Protein AF-A0A3D4I1B0-F1 (afdb_monomer_lite)

Structure (mmCIF, N/CA/C/O backbone):
data_AF-A0A3D4I1B0-F1
#
_entry.id   AF-A0A3D4I1B0-F1
#
loop_
_atom_site.group_PDB
_atom_site.id
_atom_site.type_symbol
_atom_site.label_atom_id
_atom_site.label_alt_id
_atom_site.label_comp_id
_atom_site.label_asym_id
_atom_site.label_entity_id
_atom_site.label_seq_id
_atom_site.pdbx_PDB_ins_code
_atom_site.Cartn_x
_atom_site.Cartn_y
_atom_site.Cartn_z
_atom_site.occupancy
_atom_site.B_iso_or_equiv
_atom_site.auth_seq_id
_atom_site.auth_comp_id
_atom_site.auth_asym_id
_atom_site.auth_atom_id
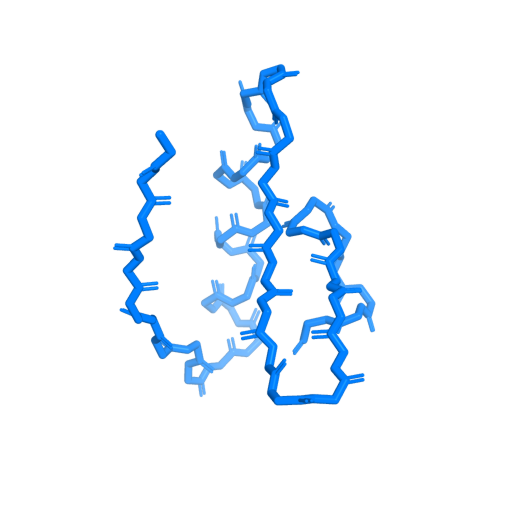_atom_site.pdbx_PDB_model_num
ATOM 1 N N . MET A 1 1 ? -18.570 -0.089 -3.825 1.00 77.00 1 MET A N 1
ATOM 2 C CA . MET A 1 1 ? -17.134 -0.374 -4.041 1.00 77.00 1 MET A CA 1
ATOM 3 C C . MET A 1 1 ? -16.524 0.840 -4.717 1.00 77.00 1 MET A C 1
ATOM 5 O O . MET A 1 1 ? -16.995 1.196 -5.788 1.00 77.00 1 MET A O 1
ATOM 9 N N . TYR A 1 2 ? -15.546 1.490 -4.088 1.00 92.25 2 TYR A N 1
ATOM 10 C CA . TYR A 1 2 ? -14.867 2.661 -4.653 1.00 92.25 2 TYR A CA 1
ATOM 11 C C . TYR A 1 2 ? -13.488 2.253 -5.169 1.00 92.25 2 TYR A C 1
ATOM 13 O O . TYR A 1 2 ? -12.820 1.428 -4.547 1.00 92.25 2 TYR A O 1
ATOM 21 N N . LYS A 1 3 ? -13.081 2.802 -6.315 1.00 93.56 3 LYS A N 1
ATOM 22 C CA . LYS A 1 3 ? -11.769 2.563 -6.924 1.00 93.56 3 LYS A CA 1
ATOM 23 C C . LYS A 1 3 ? -11.192 3.881 -7.412 1.00 93.56 3 LYS A C 1
ATOM 25 O O . LYS A 1 3 ? -11.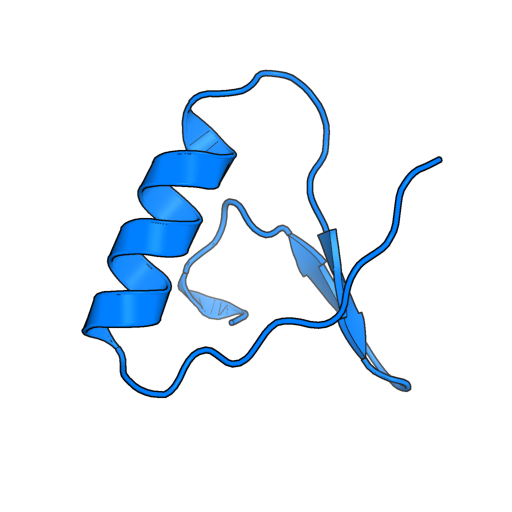928 4.726 -7.912 1.00 93.56 3 LYS A O 1
ATOM 30 N N . THR A 1 4 ? -9.882 4.023 -7.281 1.00 95.44 4 THR A N 1
ATOM 31 C CA . THR A 1 4 ? -9.124 5.146 -7.828 1.00 95.44 4 THR A CA 1
ATOM 32 C C . THR A 1 4 ? -7.730 4.671 -8.220 1.00 95.44 4 THR A C 1
ATOM 34 O O . THR A 1 4 ? -7.227 3.700 -7.651 1.00 95.44 4 THR A O 1
ATOM 37 N N . SER A 1 5 ? -7.118 5.343 -9.190 1.00 95.06 5 SER A N 1
ATOM 38 C CA . SER A 1 5 ? -5.721 5.126 -9.555 1.00 95.06 5 SER A CA 1
ATOM 39 C C . SER A 1 5 ? -4.828 5.984 -8.668 1.00 95.06 5 SER A C 1
ATOM 41 O O . SER A 1 5 ? -5.126 7.151 -8.416 1.00 95.06 5 SER A O 1
ATOM 43 N N . ILE A 1 6 ? -3.722 5.411 -8.205 1.00 93.62 6 ILE A N 1
ATOM 44 C CA . ILE A 1 6 ? -2.716 6.121 -7.417 1.00 93.62 6 ILE A CA 1
ATOM 45 C C . ILE A 1 6 ? -1.333 5.864 -8.003 1.00 93.62 6 ILE A C 1
ATOM 47 O O . ILE A 1 6 ? -1.101 4.838 -8.639 1.00 93.62 6 ILE A O 1
ATOM 51 N N . PHE A 1 7 ? -0.410 6.786 -7.753 1.00 93.25 7 PHE A N 1
ATOM 52 C CA . PHE A 1 7 ? 0.993 6.634 -8.106 1.00 93.25 7 PHE A CA 1
ATOM 53 C C . PHE A 1 7 ? 1.845 6.807 -6.848 1.00 93.25 7 PHE A C 1
ATOM 55 O O . PHE A 1 7 ? 1.794 7.852 -6.200 1.00 93.25 7 PHE A O 1
ATOM 62 N N . LEU A 1 8 ? 2.604 5.771 -6.492 1.00 93.44 8 LEU A N 1
ATOM 63 C CA . LEU A 1 8 ? 3.523 5.764 -5.355 1.00 93.44 8 LEU A CA 1
ATOM 64 C C . LEU A 1 8 ? 4.951 5.861 -5.903 1.00 93.44 8 LEU A C 1
ATOM 66 O O . LEU A 1 8 ? 5.528 4.873 -6.342 1.00 93.44 8 LEU A O 1
ATOM 70 N N . SER A 1 9 ? 5.498 7.075 -5.942 1.00 94.19 9 SER A N 1
ATOM 71 C CA . SER A 1 9 ? 6.753 7.387 -6.645 1.00 94.19 9 SER A CA 1
ATOM 72 C C . SER A 1 9 ? 8.027 7.060 -5.861 1.00 94.19 9 SER A C 1
ATOM 74 O O . SER A 1 9 ? 9.127 7.142 -6.406 1.00 94.19 9 SER A O 1
ATOM 76 N N . SER A 1 10 ? 7.909 6.743 -4.571 1.00 96.50 10 SER A N 1
ATOM 77 C CA . SER A 1 10 ? 9.053 6.493 -3.691 1.00 96.50 10 SER A CA 1
ATOM 78 C C . SER A 1 10 ? 8.700 5.579 -2.523 1.00 96.50 10 SER A C 1
ATOM 80 O O . SER A 1 10 ? 7.546 5.512 -2.093 1.00 96.50 10 SER A O 1
ATOM 82 N N . ILE A 1 11 ? 9.718 4.957 -1.924 1.00 95.12 11 ILE A N 1
ATOM 83 C CA . ILE A 1 11 ? 9.566 4.139 -0.709 1.00 95.12 11 ILE A CA 1
ATOM 84 C C . ILE A 1 11 ? 8.880 4.930 0.418 1.00 95.12 11 ILE A C 1
ATOM 86 O O . ILE A 1 11 ? 8.102 4.376 1.191 1.00 95.12 11 ILE A O 1
ATOM 90 N N . GLU A 1 12 ? 9.124 6.238 0.519 1.00 97.00 12 GLU A N 1
ATOM 91 C CA . GLU A 1 12 ? 8.477 7.056 1.545 1.00 97.00 12 GLU A CA 1
ATOM 92 C C . GLU A 1 12 ? 6.979 7.267 1.278 1.00 97.00 12 GLU A C 1
ATOM 94 O O . GLU A 1 12 ? 6.179 7.231 2.216 1.00 97.00 12 GLU A O 1
ATOM 99 N N . SER A 1 13 ? 6.577 7.417 0.011 1.00 96.50 13 SER A N 1
ATOM 100 C CA . SER A 1 13 ? 5.157 7.456 -0.360 1.00 96.50 13 SER A CA 1
ATOM 101 C C . SER A 1 13 ? 4.450 6.134 -0.039 1.00 96.50 13 SER A C 1
ATOM 103 O O . SER A 1 13 ? 3.348 6.158 0.509 1.00 96.50 13 SER A O 1
ATOM 105 N N . VAL A 1 14 ? 5.125 4.997 -0.257 1.00 95.94 14 VAL A N 1
ATOM 106 C CA . VAL A 1 14 ? 4.623 3.663 0.108 1.00 95.94 14 VAL A CA 1
ATOM 107 C C . VAL A 1 14 ? 4.427 3.559 1.622 1.00 95.94 14 VAL A C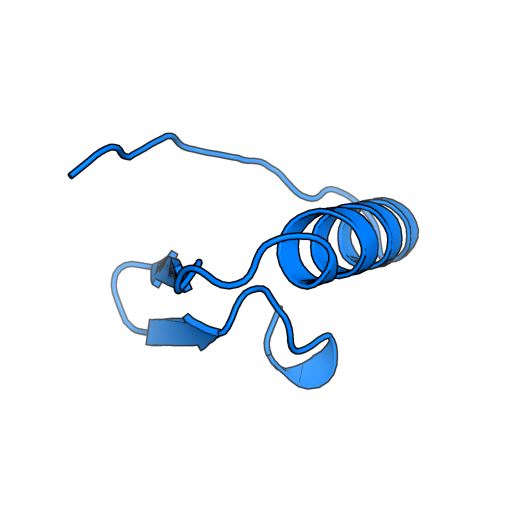 1
ATOM 109 O O . VAL A 1 14 ? 3.347 3.193 2.077 1.00 95.94 14 VAL A O 1
ATOM 112 N N . LYS A 1 15 ? 5.417 3.963 2.430 1.00 96.56 15 LYS A N 1
ATOM 113 C CA . LYS A 1 15 ? 5.305 3.952 3.903 1.00 96.56 15 LYS A CA 1
ATOM 114 C C . LYS A 1 15 ? 4.131 4.793 4.408 1.00 96.56 15 LYS A C 1
ATOM 116 O O . LYS A 1 15 ? 3.386 4.343 5.282 1.00 96.56 15 LYS A O 1
ATOM 121 N N . LYS A 1 16 ? 3.953 6.003 3.864 1.00 96.88 16 LYS A N 1
ATOM 122 C CA . LYS A 1 16 ? 2.831 6.890 4.218 1.00 96.88 16 LYS A CA 1
ATOM 123 C C . LYS A 1 16 ? 1.491 6.263 3.837 1.00 96.88 16 LYS A C 1
ATOM 125 O O . LYS A 1 16 ? 0.565 6.299 4.644 1.00 96.88 16 LYS A O 1
ATOM 130 N N . PHE A 1 17 ? 1.411 5.649 2.659 1.00 96.44 17 PHE A N 1
ATOM 131 C CA . PHE A 1 17 ? 0.212 4.962 2.187 1.00 96.44 17 PHE A CA 1
ATOM 132 C C . PHE A 1 17 ? -0.159 3.760 3.065 1.00 96.44 17 PHE A C 1
ATOM 134 O O . PHE A 1 17 ? -1.290 3.695 3.535 1.00 96.44 17 PHE A O 1
ATOM 141 N N . VAL A 1 18 ? 0.797 2.878 3.372 1.00 96.62 18 VAL A N 1
ATOM 142 C CA . VAL A 1 18 ? 0.591 1.725 4.270 1.00 96.62 18 VAL A CA 1
ATOM 143 C C . VAL A 1 18 ? 0.176 2.181 5.671 1.00 96.62 18 VAL A C 1
ATOM 145 O O . VAL A 1 18 ? -0.725 1.620 6.285 1.00 96.62 18 VAL A O 1
ATOM 148 N N . THR A 1 19 ? 0.794 3.246 6.187 1.00 97.06 19 THR A N 1
ATOM 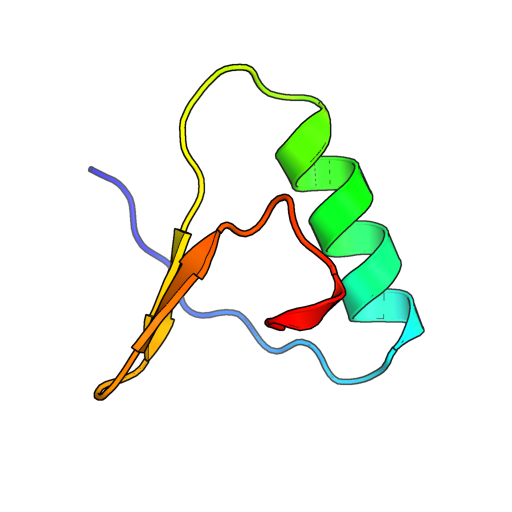149 C CA . THR A 1 19 ? 0.418 3.808 7.496 1.00 97.06 19 THR A CA 1
ATOM 150 C C . THR A 1 19 ? -1.008 4.356 7.483 1.00 97.06 19 THR A C 1
ATOM 152 O O . THR A 1 19 ? -1.714 4.260 8.483 1.00 97.06 19 THR A O 1
ATOM 155 N N . LEU A 1 20 ? -1.442 4.954 6.371 1.00 96.56 20 LEU A N 1
ATOM 156 C CA . LEU A 1 20 ? -2.798 5.469 6.216 1.00 96.56 20 LEU A CA 1
ATOM 157 C C . LEU A 1 20 ? -3.821 4.331 6.099 1.00 96.56 20 LEU A C 1
ATOM 159 O O . LEU A 1 20 ? -4.823 4.364 6.806 1.00 96.56 20 LEU A O 1
ATOM 163 N N . SER A 1 21 ? -3.575 3.333 5.247 1.00 95.50 21 SER A N 1
ATOM 164 C CA . SER A 1 21 ? -4.489 2.201 5.036 1.00 95.50 21 SER A CA 1
ATOM 165 C C . SER A 1 21 ? -4.676 1.365 6.305 1.00 95.50 21 SER A C 1
ATOM 167 O O . SER A 1 21 ? -5.795 0.946 6.600 1.00 95.50 21 SER A O 1
ATOM 169 N N . SER A 1 22 ? -3.622 1.191 7.104 1.00 95.88 22 SER A N 1
ATOM 170 C CA . SER A 1 22 ? -3.661 0.428 8.358 1.00 95.88 22 SER A CA 1
ATOM 171 C C . SER A 1 22 ? -4.443 1.100 9.491 1.00 95.88 22 SER A C 1
ATOM 173 O O . SER A 1 22 ? -4.751 0.437 10.475 1.00 95.88 22 SER A O 1
ATOM 175 N N . LYS A 1 23 ? -4.804 2.387 9.373 1.00 97.50 23 LYS A N 1
ATOM 176 C CA . LYS A 1 23 ? -5.658 3.080 10.362 1.00 97.50 23 LYS A CA 1
ATOM 177 C C . LYS A 1 23 ? -7.137 2.717 10.258 1.00 97.50 23 LYS A C 1
ATOM 179 O O . LYS A 1 23 ? -7.914 3.128 11.115 1.00 97.50 23 LYS A O 1
ATOM 184 N N . TYR A 1 24 ? -7.534 2.020 9.199 1.00 95.50 24 TYR A N 1
ATOM 185 C CA . TYR A 1 24 ? -8.927 1.708 8.930 1.00 95.50 24 TYR A CA 1
ATOM 186 C C . TYR A 1 24 ? -9.164 0.202 8.987 1.00 95.50 24 TYR A C 1
ATOM 188 O O . TYR A 1 24 ? -8.389 -0.577 8.433 1.00 95.50 24 TYR A O 1
ATOM 196 N N . ASP A 1 25 ? -10.273 -0.215 9.593 1.00 94.81 25 ASP A N 1
ATOM 197 C CA . ASP A 1 25 ? -10.585 -1.639 9.795 1.00 94.81 25 ASP A CA 1
ATOM 198 C C . ASP A 1 25 ? -11.175 -2.327 8.558 1.00 94.81 25 ASP A C 1
ATOM 200 O O . ASP A 1 25 ? -11.311 -3.548 8.522 1.00 94.81 25 ASP A O 1
ATOM 204 N N . PHE A 1 26 ? -11.480 -1.576 7.498 1.00 94.56 26 PHE A N 1
ATOM 205 C CA . PHE A 1 26 ? -11.938 -2.163 6.243 1.00 94.56 26 PHE A CA 1
ATOM 206 C C . PHE A 1 26 ? -10.767 -2.659 5.368 1.00 94.56 26 PHE A C 1
ATOM 208 O O . PHE A 1 26 ? -9.633 -2.179 5.506 1.00 94.56 26 PHE A O 1
ATOM 215 N N . PRO A 1 27 ? -11.012 -3.617 4.452 1.00 94.06 27 PRO A N 1
ATOM 216 C CA . PRO A 1 27 ? -10.013 -4.063 3.485 1.00 94.06 27 PRO A CA 1
ATOM 217 C C . PRO A 1 27 ? -9.673 -2.963 2.478 1.00 94.06 27 PRO A C 1
ATOM 219 O O . PRO A 1 27 ? -10.564 -2.351 1.884 1.00 94.06 27 PRO A O 1
ATOM 222 N N . VAL A 1 28 ? -8.380 -2.754 2.239 1.00 95.12 28 VAL A N 1
ATOM 223 C CA . VAL A 1 28 ? -7.872 -1.875 1.182 1.00 95.12 28 VAL A CA 1
ATOM 224 C C . VAL A 1 28 ? -6.907 -2.700 0.349 1.00 95.12 28 VAL A C 1
ATOM 226 O O . VAL A 1 28 ? -5.947 -3.240 0.883 1.00 95.12 28 VAL A O 1
ATOM 229 N N . ASN A 1 29 ? -7.162 -2.795 -0.953 1.00 94.94 29 ASN A N 1
ATOM 230 C CA . ASN A 1 29 ? -6.353 -3.603 -1.859 1.00 94.94 29 ASN A CA 1
ATOM 231 C C . ASN A 1 29 ? -5.786 -2.727 -2.972 1.00 94.94 29 ASN A C 1
ATOM 233 O O . ASN A 1 29 ? -6.522 -1.947 -3.583 1.00 94.94 29 ASN A O 1
ATOM 237 N N . LEU A 1 30 ? -4.501 -2.901 -3.269 1.00 94.06 30 LEU A N 1
ATOM 238 C CA . LEU A 1 30 ? -3.917 -2.441 -4.520 1.00 94.06 30 LEU A CA 1
ATOM 239 C C . LEU A 1 30 ? -4.111 -3.524 -5.569 1.00 94.06 30 LEU A C 1
ATOM 241 O O . LEU A 1 30 ? -3.835 -4.698 -5.334 1.00 94.06 30 LEU A O 1
ATOM 245 N N . VAL A 1 31 ? -4.628 -3.124 -6.723 1.00 93.38 31 VAL A N 1
ATOM 246 C CA . VAL A 1 31 ? -4.920 -4.037 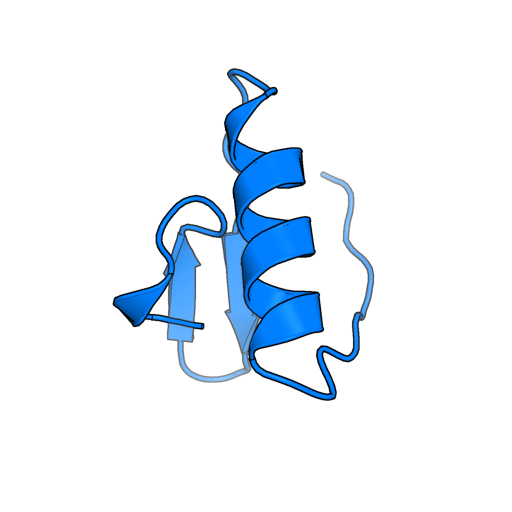-7.823 1.00 93.38 31 VAL A CA 1
ATOM 247 C C . VAL A 1 31 ? -4.143 -3.569 -9.039 1.00 93.38 31 VAL A C 1
ATOM 249 O O . VAL A 1 31 ? -4.242 -2.413 -9.443 1.00 93.38 31 VAL A O 1
ATOM 252 N N . THR A 1 32 ? -3.380 -4.489 -9.607 1.00 86.94 32 THR A N 1
ATOM 253 C CA . THR A 1 32 ? -2.804 -4.390 -10.949 1.00 86.94 32 THR A CA 1
ATOM 254 C C . THR A 1 32 ? -3.513 -5.402 -11.846 1.00 86.94 32 THR A C 1
ATOM 256 O O . THR A 1 32 ? -4.299 -6.217 -11.362 1.00 86.94 32 THR A O 1
ATOM 259 N N . ASP A 1 33 ? -3.200 -5.419 -13.138 1.00 86.94 33 ASP A N 1
ATOM 260 C CA . ASP A 1 33 ? -3.789 -6.394 -14.068 1.00 86.94 33 ASP A CA 1
ATOM 261 C C . ASP A 1 33 ? -3.489 -7.856 -13.690 1.00 86.94 33 ASP A C 1
ATOM 263 O O . ASP A 1 33 ? -4.191 -8.766 -14.125 1.00 86.94 33 ASP A O 1
ATOM 267 N N . LYS A 1 34 ? -2.438 -8.095 -12.892 1.00 88.81 34 LYS A N 1
ATOM 268 C CA . LYS A 1 34 ? -1.942 -9.441 -12.556 1.00 88.81 34 LYS A CA 1
ATOM 269 C C . LYS A 1 34 ? -2.042 -9.798 -11.077 1.00 88.81 34 LYS A C 1
ATOM 271 O O . LYS A 1 34 ? -2.082 -10.980 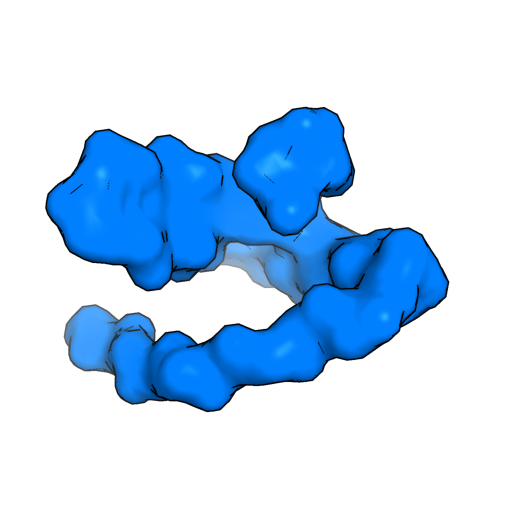-10.751 1.00 88.81 34 LYS A O 1
ATOM 276 N N . TYR A 1 35 ? -2.057 -8.807 -10.191 1.00 89.75 35 TYR A N 1
ATOM 277 C CA . TYR A 1 35 ? -1.930 -9.030 -8.754 1.00 89.75 35 TYR A CA 1
ATOM 278 C C . TYR A 1 35 ? -2.907 -8.177 -7.961 1.00 89.75 35 TYR A C 1
ATOM 280 O O . TYR A 1 35 ? -3.133 -7.008 -8.275 1.00 89.75 35 TYR A O 1
ATOM 288 N N . MET A 1 36 ? -3.421 -8.767 -6.886 1.00 92.75 36 MET A N 1
ATOM 289 C CA . MET A 1 36 ? -4.094 -8.065 -5.806 1.00 92.75 36 MET A CA 1
ATOM 290 C C . MET A 1 36 ? -3.203 -8.149 -4.569 1.00 92.75 36 MET A C 1
ATOM 292 O O . MET A 1 36 ? -2.816 -9.240 -4.157 1.00 92.75 36 MET A O 1
ATOM 296 N N . ILE A 1 37 ? -2.866 -6.997 -4.008 1.00 93.38 37 ILE A N 1
ATOM 297 C CA . ILE A 1 37 ? -1.958 -6.847 -2.874 1.00 93.38 37 ILE A CA 1
ATOM 298 C C . ILE A 1 37 ? -2.727 -6.178 -1.738 1.00 93.38 37 ILE A C 1
ATOM 300 O O . ILE A 1 37 ? -3.458 -5.212 -1.968 1.00 93.38 37 ILE A O 1
ATOM 304 N N . ASP A 1 38 ? -2.542 -6.669 -0.513 1.00 94.44 38 ASP A N 1
ATOM 305 C CA . ASP A 1 38 ? -3.049 -5.997 0.683 1.00 94.44 38 ASP A CA 1
ATOM 306 C C . ASP A 1 38 ? -2.305 -4.669 0.885 1.00 94.44 38 ASP A C 1
ATOM 308 O O . ASP A 1 38 ? -1.093 -4.644 1.114 1.00 94.44 38 ASP A O 1
ATOM 312 N N . ALA A 1 39 ? -3.041 -3.557 0.827 1.00 94.81 39 ALA A N 1
ATOM 313 C CA . ALA A 1 39 ? -2.489 -2.216 0.989 1.00 94.81 39 ALA A CA 1
ATOM 314 C C . ALA A 1 39 ? -1.940 -1.945 2.399 1.00 94.81 39 ALA A C 1
ATOM 316 O O . ALA A 1 39 ? -1.330 -0.895 2.612 1.00 94.81 39 ALA A O 1
ATOM 317 N N . LYS A 1 40 ? -2.183 -2.837 3.368 1.00 94.69 40 LYS A N 1
ATOM 318 C CA . LYS A 1 40 ? -1.659 -2.753 4.739 1.00 94.69 40 LYS A CA 1
ATOM 319 C C . LYS A 1 40 ? -0.288 -3.424 4.897 1.00 94.69 40 LYS A C 1
ATOM 321 O O . LYS A 1 40 ? 0.340 -3.273 5.944 1.00 94.69 40 LYS A O 1
ATOM 326 N N . SER A 1 41 ? 0.211 -4.117 3.869 1.00 92.88 41 SER A N 1
ATOM 327 C CA . SER A 1 41 ? 1.530 -4.758 3.873 1.00 92.88 41 SER A CA 1
ATOM 328 C C . SER A 1 41 ? 2.515 -4.019 2.974 1.00 92.88 41 SER A C 1
ATOM 330 O O . SER A 1 41 ? 2.283 -3.866 1.783 1.00 92.88 41 SER A O 1
ATOM 332 N N . ILE A 1 42 ? 3.659 -3.605 3.525 1.00 91.25 42 ILE A N 1
ATOM 333 C CA . ILE A 1 42 ? 4.690 -2.882 2.763 1.00 91.25 42 ILE A CA 1
ATOM 334 C C . ILE A 1 42 ? 5.455 -3.767 1.771 1.00 91.25 42 ILE A C 1
ATOM 336 O O . ILE A 1 42 ? 5.973 -3.260 0.788 1.00 91.25 42 ILE A O 1
ATOM 340 N N . MET A 1 43 ? 5.556 -5.076 2.016 1.00 84.62 43 MET A N 1
ATOM 341 C CA . MET A 1 43 ? 6.423 -5.954 1.215 1.00 84.62 43 MET A CA 1
ATOM 342 C C . MET A 1 43 ? 5.894 -6.217 -0.198 1.00 84.62 43 MET A C 1
ATOM 344 O O . MET A 1 43 ? 6.675 -6.584 -1.070 1.00 84.62 43 MET A O 1
ATOM 348 N N . GLY A 1 44 ? 4.583 -6.089 -0.412 1.00 77.00 44 GLY A N 1
ATOM 349 C CA . GLY A 1 44 ? 3.951 -6.388 -1.697 1.00 77.00 44 GLY A CA 1
ATOM 350 C C . GLY A 1 44 ? 3.743 -5.178 -2.607 1.00 77.00 44 GLY A C 1
ATOM 351 O O . GLY A 1 44 ? 3.291 -5.379 -3.730 1.00 77.00 44 GLY A O 1
ATOM 352 N N . ILE A 1 45 ? 4.008 -3.959 -2.121 1.00 84.94 45 ILE A N 1
ATOM 353 C CA . ILE A 1 45 ? 3.719 -2.679 -2.796 1.00 84.94 45 ILE A CA 1
ATOM 354 C C . ILE A 1 45 ? 4.992 -2.120 -3.418 1.00 84.94 45 ILE A C 1
ATOM 356 O O . ILE A 1 45 ? 4.926 -1.729 -4.603 1.00 84.94 45 ILE A O 1
#

Secondary structure (DSSP, 8-state):
---------SHHHHHHHHHHHTTSSS--EEE-SS-EEETT-GGG-

Foldseek 3Di:
DDDDDDDQPDLVSLVVQLVVLVVDPDFDWDDDPVDTHGSNDSVVD

Radius of gyration: 10.19 Å; chains: 1; bounding box: 27×17×24 Å

Sequence (45 aa):
MYKTSIFLSSIESVKKFVTLSSKYDFPVNLVTDKYMIDAKSIMGI

pLDDT: mean 93.06, std 4.63, range [77.0, 97.5]